Protein AF-A0A0F8ZIV8-F1 (afdb_monomer)

Radius of gyration: 19.95 Å; Cα contacts (8 Å, |Δi|>4): 148; chains: 1; bounding box: 50×39×56 Å

pLDDT: mean 88.28, std 11.2, range [35.16, 98.25]

InterPro domains:
  IPR007710 Nucleoside 2-deoxyribosyltransferase [PF05014] (17-76)

Sequence (157 aa):
LVEDGLGSSEASELLCRAIFALDVYQVLCGCDMVVASLNGRVPDEGTVSEVAMAWARGRPVVGYKSDSRSLLGGEDNPLLTGLFDFHLCGTLEEAVDGACAFREDIEKGKRFSVKREEDLAFSVALGKRIWERLQENEDLREVVKLIANSLAEPLAK

Organism: NCBI:txid412755

Secondary structure (DSSP, 8-state):
-TTTT--HHHHHHHHHHHHHHHHHHIIIII-S-EEEE--SSS--HHHHHHHHHHHHTT--EEEE------TBTTBPPHHHHGGGTT-EESSHHHHHHHHHHHHHHHHTTPPPPS-HHHHHHHHHHHHHHHHHHHHH---HHHHHHHHHHHHSS----

Mean predicted aligned error: 6.28 Å

Nearest PDB structures (foldseek):
  8pqq-assembly1_D  TM=7.690E-01  e=1.359E-04  Chroococcidiopsis thermalis PCC 7203
  8pqt-assembly1_B-2  TM=8.341E-01  e=4.831E-04  Chroococcidiopsis thermalis PCC 7203
  8pqs-assembly1_A  TM=8.338E-01  e=9.389E-04  Chroococcidiopsis thermalis PCC 7203
  8qc0-assembly1_A  TM=7.491E-01  e=5.791E-04  Chroococcidiopsis thermalis PCC 7203
  7o62-assembly1_D  TM=9.387E-01  e=1.261E-02  Desulfotalea psychrophila LSv54

Foldseek 3Di:
DVVVPDDPVRVVVVVVVVVVVVLLCCLQPVDQAEEAECEDQGRDPSSQVSLVSNLLQLGHYAAEYQHQRYDPVSDYDPVSCVSVVVDHHNDPVSSVVVVVVVVVCVVVVNDGDNPVVVVCVLVVVLVVVLVVCVVVDPPCVVSVVSVCVSPVPPPDD

Structure (mmCIF, N/CA/C/O backbone):
data_AF-A0A0F8ZIV8-F1
#
_entry.id   AF-A0A0F8ZIV8-F1
#
loop_
_atom_site.group_PDB
_atom_site.id
_atom_site.type_symbol
_atom_site.label_atom_id
_atom_site.label_alt_id
_atom_site.label_comp_id
_atom_site.label_asym_id
_atom_site.label_entity_id
_atom_site.label_seq_id
_atom_site.pdbx_PDB_ins_code
_atom_site.Cartn_x
_atom_site.Cartn_y
_atom_site.Cartn_z
_atom_site.occupancy
_atom_site.B_iso_or_equiv
_atom_site.auth_seq_id
_atom_site.auth_comp_id
_atom_site.auth_asym_id
_atom_site.auth_atom_id
_atom_site.pdbx_PDB_model_num
ATOM 1 N N . LEU A 1 1 ? 17.286 3.599 -28.995 1.00 82.62 1 LEU A N 1
ATOM 2 C CA . LEU A 1 1 ? 15.933 3.861 -29.550 1.00 82.62 1 LEU A CA 1
ATOM 3 C C . LEU A 1 1 ? 15.949 5.019 -30.544 1.00 82.62 1 LEU A C 1
ATOM 5 O O . LEU A 1 1 ? 15.799 4.771 -31.729 1.00 82.62 1 LEU A O 1
ATOM 9 N N . VAL A 1 2 ? 16.170 6.269 -30.114 1.00 86.38 2 VAL A N 1
ATOM 10 C CA . VAL A 1 2 ? 16.254 7.412 -31.055 1.00 86.38 2 VAL A CA 1
ATOM 11 C C . VAL A 1 2 ? 17.472 7.292 -31.979 1.00 86.38 2 VAL A C 1
ATOM 13 O O . VAL A 1 2 ? 17.350 7.479 -33.185 1.00 86.38 2 VAL A O 1
ATOM 16 N N . GLU A 1 3 ? 18.624 6.887 -31.436 1.00 89.69 3 GLU A N 1
ATOM 17 C CA . GLU A 1 3 ? 19.835 6.578 -32.221 1.00 89.69 3 GLU A CA 1
ATOM 18 C C . GLU A 1 3 ? 19.642 5.392 -33.184 1.00 89.69 3 GLU A C 1
ATOM 20 O O . GLU A 1 3 ? 20.358 5.284 -34.174 1.00 89.69 3 GLU A O 1
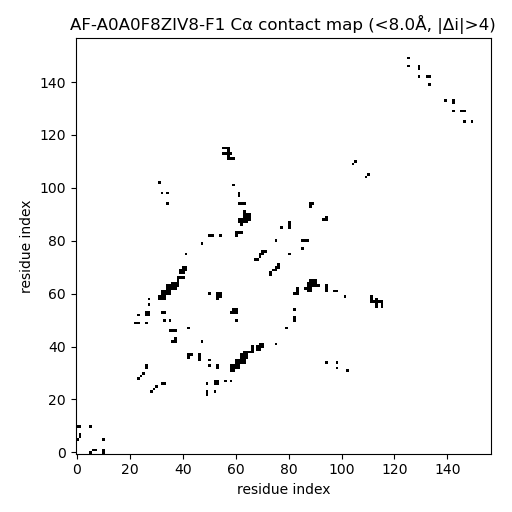ATOM 25 N N . ASP A 1 4 ? 18.620 4.560 -32.947 1.00 88.56 4 ASP A N 1
ATOM 26 C CA . ASP A 1 4 ? 18.254 3.414 -33.790 1.00 88.56 4 ASP A CA 1
ATOM 27 C C . ASP A 1 4 ? 17.166 3.768 -34.825 1.00 88.56 4 ASP A C 1
ATOM 29 O O . ASP A 1 4 ? 16.597 2.884 -35.463 1.00 88.56 4 ASP A O 1
ATOM 33 N N . GLY A 1 5 ? 16.853 5.059 -34.997 1.00 90.62 5 GLY A N 1
ATOM 34 C CA . GLY A 1 5 ? 15.953 5.560 -36.040 1.00 90.62 5 GLY A CA 1
ATOM 35 C C . GLY A 1 5 ? 14.483 5.722 -35.642 1.00 90.62 5 GLY A C 1
ATOM 36 O O . GLY A 1 5 ? 13.678 6.094 -36.495 1.00 90.62 5 GLY A O 1
ATOM 37 N N . LEU A 1 6 ? 14.113 5.490 -34.377 1.00 91.50 6 LEU A N 1
ATOM 38 C CA . LEU A 1 6 ? 12.750 5.753 -33.896 1.00 91.50 6 LEU A CA 1
ATOM 39 C C . LEU A 1 6 ? 12.498 7.252 -33.704 1.00 91.50 6 LEU A C 1
ATOM 41 O O . LEU A 1 6 ? 13.363 7.997 -33.233 1.00 91.50 6 LEU A O 1
ATOM 45 N N . GLY A 1 7 ? 11.269 7.686 -33.990 1.00 95.69 7 GLY A N 1
ATOM 46 C CA . GLY A 1 7 ? 10.832 9.038 -33.654 1.00 95.69 7 GLY A CA 1
ATOM 47 C C . GLY A 1 7 ? 10.866 9.264 -32.140 1.00 95.69 7 GLY A C 1
ATOM 48 O O . GLY A 1 7 ? 10.566 8.362 -31.364 1.00 95.69 7 GLY A O 1
ATOM 49 N N . SER A 1 8 ? 11.197 10.480 -31.692 1.00 93.56 8 SER A N 1
ATOM 50 C CA . SER A 1 8 ? 11.329 10.779 -30.254 1.00 93.56 8 SER A CA 1
ATOM 51 C C . SER A 1 8 ? 10.065 10.447 -29.444 1.00 93.56 8 SER A C 1
ATOM 53 O O . SER A 1 8 ? 10.181 9.906 -28.347 1.00 93.56 8 SER A O 1
ATOM 55 N N . SER A 1 9 ? 8.873 10.702 -29.996 1.00 94.44 9 SER A N 1
ATOM 56 C CA . SER A 1 9 ? 7.600 10.350 -29.346 1.00 94.44 9 SER A CA 1
ATOM 57 C C . SER A 1 9 ? 7.415 8.836 -29.213 1.00 94.44 9 SER A C 1
ATOM 59 O O . SER A 1 9 ? 7.005 8.356 -28.162 1.00 94.44 9 SER A O 1
ATOM 61 N N . GLU A 1 10 ? 7.743 8.085 -30.263 1.00 93.81 10 GLU A N 1
ATOM 62 C CA . GLU A 1 10 ? 7.617 6.625 -30.298 1.00 93.81 10 GLU A CA 1
ATOM 63 C C . GLU A 1 10 ? 8.626 5.962 -29.351 1.00 93.81 10 GLU A C 1
ATOM 65 O O . GLU A 1 10 ? 8.282 5.066 -28.583 1.00 93.81 10 GLU A O 1
ATOM 70 N N . ALA A 1 11 ? 9.862 6.466 -29.325 1.00 95.62 11 ALA A N 1
ATOM 71 C CA . ALA A 1 11 ? 10.882 6.027 -28.382 1.00 95.62 11 ALA A CA 1
ATOM 72 C C . ALA A 1 11 ? 10.463 6.277 -26.923 1.00 95.62 11 ALA A C 1
ATOM 74 O O . ALA A 1 11 ? 10.680 5.413 -26.074 1.00 95.62 11 ALA A O 1
ATOM 75 N N . SER A 1 12 ? 9.844 7.429 -26.636 1.00 95.56 12 SER A N 1
ATOM 76 C CA . SER A 1 12 ? 9.328 7.745 -25.300 1.00 95.56 12 SER A CA 1
ATOM 77 C C . SER A 1 12 ? 8.201 6.800 -24.889 1.00 95.56 12 SER A C 1
ATOM 79 O O . SER A 1 12 ? 8.210 6.300 -23.769 1.00 95.56 12 SER A O 1
ATOM 81 N N . GLU A 1 13 ? 7.248 6.522 -25.783 1.00 96.44 13 GLU A N 1
ATOM 82 C CA . GLU A 1 13 ? 6.142 5.601 -25.500 1.00 96.44 13 GLU A CA 1
ATOM 83 C C . GLU A 1 13 ? 6.653 4.187 -25.191 1.00 96.44 13 GLU A C 1
ATOM 85 O O . GLU A 1 13 ? 6.259 3.579 -24.191 1.00 96.44 13 GLU A O 1
ATOM 90 N N . LEU A 1 14 ? 7.569 3.671 -26.017 1.00 96.88 14 LEU A N 1
ATOM 91 C CA . LEU A 1 14 ? 8.180 2.360 -25.802 1.00 96.88 14 LEU A CA 1
ATOM 92 C C . LEU A 1 14 ? 8.940 2.298 -24.475 1.00 96.88 14 LEU A C 1
ATOM 94 O O . LEU A 1 14 ? 8.816 1.309 -23.751 1.00 96.88 14 LEU A O 1
ATOM 98 N N . LEU A 1 15 ? 9.684 3.354 -24.136 1.00 96.88 15 LEU A N 1
ATOM 99 C CA . LEU A 1 15 ? 10.413 3.430 -22.875 1.00 96.88 15 LEU A CA 1
ATOM 100 C C . LEU A 1 15 ? 9.462 3.410 -21.672 1.00 96.88 15 LEU A C 1
ATOM 102 O O . LEU A 1 15 ? 9.670 2.615 -20.760 1.00 96.88 15 LEU A O 1
ATOM 106 N N . CYS A 1 16 ? 8.388 4.206 -21.686 1.00 96.94 16 CYS A N 1
ATOM 107 C CA . CYS A 1 16 ? 7.391 4.206 -20.612 1.00 96.94 16 CYS A CA 1
ATOM 108 C C . CYS A 1 16 ? 6.757 2.821 -20.414 1.00 96.94 16 CYS A C 1
ATOM 110 O O . CYS A 1 16 ? 6.606 2.363 -19.284 1.00 96.94 16 CYS A O 1
ATOM 112 N N . ARG A 1 17 ? 6.425 2.120 -21.506 1.00 98.06 17 ARG A N 1
ATOM 113 C CA . ARG A 1 17 ? 5.864 0.760 -21.441 1.00 98.06 17 ARG A CA 1
ATOM 114 C C . ARG A 1 17 ? 6.867 -0.257 -20.899 1.00 98.06 17 ARG A C 1
ATOM 116 O O . ARG A 1 17 ? 6.467 -1.162 -20.170 1.00 98.06 17 ARG A O 1
ATOM 123 N N . ALA A 1 18 ? 8.143 -0.116 -21.252 1.00 98.12 18 ALA A N 1
ATOM 124 C CA . ALA A 1 18 ? 9.206 -0.979 -20.752 1.00 98.12 18 ALA A CA 1
ATOM 125 C 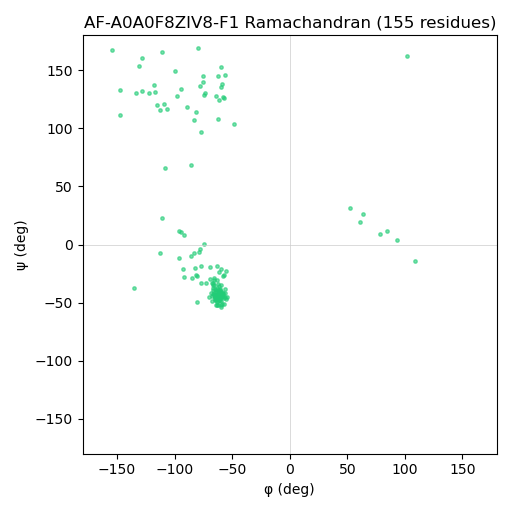C . ALA A 1 18 ? 9.447 -0.773 -19.249 1.00 98.12 18 ALA A C 1
ATOM 127 O O . ALA A 1 18 ? 9.541 -1.761 -18.525 1.00 98.12 18 ALA A O 1
ATOM 128 N N . ILE A 1 19 ? 9.482 0.484 -18.787 1.00 97.81 19 ILE A N 1
ATOM 129 C CA . ILE A 1 19 ? 9.609 0.834 -17.363 1.00 97.81 19 ILE A CA 1
ATOM 130 C C . ILE A 1 19 ? 8.435 0.245 -16.581 1.00 97.81 19 ILE A C 1
ATOM 132 O O . ILE A 1 19 ? 8.648 -0.567 -15.691 1.00 97.81 19 ILE A O 1
ATOM 136 N N . PHE A 1 20 ? 7.199 0.525 -17.004 1.00 97.88 20 PHE A N 1
ATOM 137 C CA . PHE A 1 20 ? 6.010 -0.027 -16.354 1.00 97.88 20 PHE A CA 1
ATOM 138 C C . PHE A 1 20 ? 6.044 -1.561 -16.269 1.00 97.88 20 PHE A C 1
ATOM 140 O O . PHE A 1 20 ? 5.748 -2.135 -15.225 1.00 97.88 20 PHE A O 1
ATOM 147 N N . ALA A 1 21 ? 6.419 -2.246 -17.355 1.00 98.25 21 ALA A N 1
ATOM 148 C CA . ALA A 1 21 ? 6.499 -3.704 -17.361 1.00 98.25 21 ALA A CA 1
ATOM 149 C C . ALA A 1 21 ? 7.568 -4.241 -16.394 1.00 98.25 21 ALA A C 1
ATOM 151 O O . ALA A 1 21 ? 7.337 -5.259 -15.735 1.00 98.25 21 ALA A O 1
ATOM 152 N N . LEU A 1 22 ? 8.722 -3.573 -16.311 1.00 98.00 22 LEU A N 1
ATOM 153 C CA . LEU A 1 22 ? 9.798 -3.943 -15.398 1.00 98.00 22 LEU A CA 1
ATOM 154 C C . LEU A 1 22 ? 9.387 -3.729 -13.939 1.00 98.00 22 LEU A C 1
ATOM 156 O O . LEU A 1 22 ? 9.530 -4.657 -13.146 1.00 98.00 22 LEU A O 1
ATOM 160 N N . ASP A 1 23 ? 8.831 -2.566 -13.609 1.00 97.25 23 ASP A N 1
ATOM 161 C CA . ASP A 1 23 ? 8.437 -2.214 -12.242 1.00 97.25 23 ASP A CA 1
ATOM 162 C C . ASP A 1 23 ? 7.327 -3.151 -11.747 1.00 97.25 23 ASP A C 1
ATOM 164 O O . ASP A 1 23 ? 7.426 -3.737 -10.669 1.00 97.25 23 ASP A O 1
ATOM 168 N N . VAL A 1 24 ? 6.321 -3.431 -12.590 1.00 96.81 24 VAL A N 1
ATOM 169 C CA . VAL A 1 24 ? 5.274 -4.422 -12.289 1.00 96.81 24 VAL A CA 1
ATOM 170 C C . VAL A 1 24 ? 5.878 -5.800 -12.025 1.00 96.81 24 VAL A C 1
ATOM 172 O O . VAL A 1 24 ? 5.479 -6.472 -11.073 1.00 96.81 24 VAL A O 1
ATOM 175 N N . TYR A 1 25 ? 6.839 -6.246 -12.840 1.00 97.19 25 TYR A N 1
ATOM 176 C CA . TYR A 1 25 ? 7.505 -7.526 -12.609 1.00 97.19 25 TYR A CA 1
ATOM 177 C C . TYR A 1 25 ? 8.295 -7.521 -11.296 1.00 97.19 25 TYR A C 1
ATOM 179 O O . TYR A 1 25 ? 8.203 -8.481 -10.533 1.00 97.19 25 TYR A O 1
ATOM 187 N N . GLN A 1 26 ? 9.052 -6.466 -11.003 1.00 96.25 26 GLN A N 1
ATOM 188 C CA . GLN A 1 26 ? 9.845 -6.378 -9.778 1.00 96.25 26 GLN A CA 1
ATOM 189 C C . GLN A 1 26 ? 8.953 -6.413 -8.538 1.00 96.25 26 GLN A C 1
ATOM 191 O O . GLN A 1 26 ? 9.170 -7.252 -7.667 1.00 96.25 26 GLN A O 1
ATOM 196 N N . VAL A 1 27 ? 7.901 -5.596 -8.515 1.00 95.25 27 VAL A N 1
ATOM 197 C CA . VAL A 1 27 ? 6.952 -5.498 -7.401 1.00 95.25 27 VAL A CA 1
ATOM 198 C C . VAL A 1 27 ? 6.138 -6.781 -7.224 1.00 95.25 27 VAL A C 1
ATOM 200 O O . VAL A 1 27 ? 5.911 -7.229 -6.100 1.00 95.25 27 VAL A O 1
ATOM 203 N N . LEU A 1 28 ? 5.669 -7.395 -8.317 1.00 92.00 28 LEU A N 1
ATOM 204 C CA . LEU A 1 28 ? 4.756 -8.538 -8.230 1.00 92.00 28 LEU A CA 1
ATOM 205 C C . LEU A 1 28 ? 5.444 -9.898 -8.243 1.00 92.00 28 LEU A C 1
ATOM 207 O O . LEU A 1 28 ? 4.829 -10.862 -7.785 1.00 92.00 28 LEU A O 1
ATOM 211 N N . CYS A 1 29 ? 6.675 -10.000 -8.735 1.00 91.94 29 CYS A N 1
ATOM 212 C CA . CYS A 1 29 ? 7.369 -11.273 -8.950 1.00 91.94 29 CYS A CA 1
ATOM 213 C C . CYS A 1 29 ? 8.822 -11.263 -8.461 1.00 91.94 29 CYS A C 1
ATOM 215 O O . CYS A 1 29 ? 9.290 -12.291 -7.982 1.00 91.94 29 CYS A O 1
ATOM 217 N N . GLY A 1 30 ? 9.535 -10.147 -8.620 1.00 93.06 30 GLY A N 1
ATOM 218 C CA . GLY A 1 30 ? 10.978 -10.061 -8.389 1.00 93.06 30 GLY A CA 1
ATOM 219 C C . GLY A 1 30 ? 11.392 -9.887 -6.929 1.00 93.06 30 GLY A C 1
ATOM 220 O O . GLY A 1 30 ? 12.500 -10.284 -6.579 1.00 93.06 30 GLY A O 1
ATOM 221 N N . CYS A 1 31 ? 10.532 -9.315 -6.086 1.00 91.12 31 CYS A N 1
ATOM 222 C CA . CYS A 1 31 ? 10.775 -9.152 -4.654 1.00 91.12 31 CYS A CA 1
ATOM 223 C C . CYS A 1 31 ? 9.863 -10.048 -3.808 1.00 91.12 31 CYS A C 1
ATOM 225 O O . CYS A 1 31 ? 8.854 -10.570 -4.284 1.00 91.12 31 CYS A O 1
ATOM 227 N N . ASP A 1 32 ? 10.200 -10.204 -2.528 1.00 89.31 32 ASP A N 1
ATOM 228 C CA . ASP A 1 32 ? 9.353 -10.874 -1.534 1.00 89.31 32 ASP A CA 1
ATOM 229 C C . ASP A 1 32 ? 8.433 -9.888 -0.793 1.00 89.31 32 ASP A C 1
ATOM 231 O O . ASP A 1 32 ? 7.327 -10.245 -0.391 1.00 89.31 32 ASP A O 1
ATOM 235 N N . MET A 1 33 ? 8.861 -8.629 -0.672 1.00 91.94 33 MET A N 1
ATOM 236 C CA . MET A 1 33 ? 8.165 -7.542 0.020 1.00 91.94 33 MET A CA 1
ATOM 237 C C . MET A 1 33 ? 8.577 -6.176 -0.539 1.00 91.94 33 MET A C 1
ATOM 239 O O . MET A 1 33 ? 9.581 -6.072 -1.247 1.00 91.94 33 MET A O 1
ATOM 243 N N . VAL A 1 34 ? 7.835 -5.129 -0.174 1.00 95.12 34 VAL A N 1
ATOM 244 C CA . VAL A 1 34 ? 8.146 -3.734 -0.523 1.00 95.12 34 VAL A CA 1
ATOM 245 C C . VAL A 1 34 ? 8.411 -2.926 0.744 1.00 95.12 34 VAL A C 1
ATOM 247 O O . VAL A 1 34 ? 7.609 -2.947 1.673 1.00 95.12 34 VAL A O 1
ATOM 250 N N . VAL A 1 35 ? 9.514 -2.176 0.765 1.00 95.81 35 VAL A N 1
ATOM 251 C CA . VAL A 1 35 ? 9.764 -1.128 1.765 1.00 95.81 35 VAL A CA 1
ATOM 252 C C . VAL A 1 35 ? 9.588 0.216 1.068 1.00 95.81 35 VAL A C 1
ATOM 254 O O . VAL A 1 35 ? 10.316 0.525 0.128 1.00 95.81 35 VAL A O 1
ATOM 257 N N . ALA A 1 36 ? 8.603 0.996 1.499 1.00 96.06 36 ALA A N 1
ATOM 258 C CA . ALA A 1 36 ? 8.163 2.208 0.826 1.00 96.06 36 ALA A CA 1
ATOM 259 C C . ALA A 1 36 ? 8.559 3.460 1.610 1.00 96.06 36 ALA A C 1
ATOM 261 O O . ALA A 1 36 ? 8.140 3.654 2.750 1.00 96.06 36 ALA A O 1
ATOM 262 N N . SER A 1 37 ? 9.331 4.343 0.975 1.00 94.38 37 SER A N 1
ATOM 263 C CA . SER A 1 37 ? 9.628 5.671 1.514 1.00 94.38 37 SER A CA 1
ATOM 264 C C . SER A 1 37 ? 8.476 6.624 1.210 1.00 94.38 37 SER A C 1
ATOM 266 O O . SER A 1 37 ? 8.256 6.993 0.062 1.00 94.38 37 SER A O 1
ATOM 268 N N . LEU A 1 38 ? 7.784 7.085 2.248 1.00 93.69 38 LEU A N 1
ATOM 269 C CA . LEU A 1 38 ? 6.670 8.034 2.157 1.00 93.69 38 LEU A CA 1
ATOM 270 C C . LEU A 1 38 ? 7.115 9.487 2.400 1.00 93.69 38 LEU A C 1
ATOM 272 O O . LEU A 1 38 ? 6.297 10.381 2.614 1.00 93.69 38 LEU A O 1
ATOM 276 N N . ASN A 1 39 ? 8.424 9.745 2.421 1.00 90.81 39 ASN A N 1
ATOM 277 C CA . ASN A 1 39 ? 8.978 11.078 2.650 1.00 90.81 39 ASN A CA 1
ATOM 278 C C . ASN A 1 39 ? 8.522 12.104 1.598 1.00 90.81 39 ASN A C 1
ATOM 280 O O . ASN A 1 39 ? 8.231 11.767 0.455 1.00 90.81 39 ASN A O 1
ATOM 284 N N . GLY A 1 40 ? 8.488 13.380 1.996 1.00 87.19 40 GLY A N 1
ATOM 285 C CA . GLY A 1 40 ? 7.892 14.467 1.217 1.00 87.19 40 GLY A CA 1
ATOM 286 C C . GLY A 1 40 ? 6.502 14.869 1.714 1.00 87.19 40 GLY A C 1
ATOM 287 O O . GLY A 1 40 ? 5.845 14.135 2.439 1.00 87.19 40 GLY A O 1
ATOM 288 N N . ARG A 1 41 ? 6.035 16.063 1.324 1.00 85.06 41 ARG A N 1
ATOM 289 C CA . ARG A 1 41 ? 4.723 16.599 1.752 1.00 85.06 41 ARG A CA 1
ATOM 290 C C . ARG A 1 41 ? 3.548 15.703 1.345 1.00 85.06 41 ARG A C 1
ATOM 292 O O . ARG A 1 41 ? 2.529 15.666 2.028 1.00 85.06 41 ARG A O 1
ATOM 299 N N . VAL A 1 42 ? 3.678 15.081 0.180 1.00 87.00 42 VAL A N 1
ATOM 300 C CA . VAL A 1 42 ? 2.771 14.074 -0.364 1.00 87.00 42 VAL A CA 1
ATOM 301 C C . VAL A 1 42 ? 3.679 12.953 -0.861 1.00 87.00 42 VAL A C 1
ATOM 303 O O . VAL A 1 42 ? 4.649 13.276 -1.555 1.00 87.00 42 VAL A O 1
ATOM 306 N N . PRO A 1 43 ? 3.412 11.691 -0.499 1.00 90.06 43 PRO A N 1
ATOM 307 C CA . PRO A 1 43 ? 4.168 10.556 -1.011 1.00 90.06 43 PRO A CA 1
ATOM 308 C C . PRO A 1 43 ? 4.152 10.512 -2.539 1.00 90.06 43 PRO A C 1
ATOM 310 O O . PRO A 1 43 ? 3.172 10.913 -3.169 1.00 90.06 43 PRO A O 1
ATOM 313 N N . ASP A 1 44 ? 5.256 10.047 -3.117 1.00 93.38 44 ASP A N 1
ATOM 314 C CA . ASP A 1 44 ? 5.425 9.945 -4.564 1.00 93.38 44 ASP A CA 1
ATOM 315 C C . ASP A 1 44 ? 4.365 9.022 -5.191 1.00 93.38 44 ASP A C 1
ATOM 317 O O . ASP A 1 44 ? 4.071 7.942 -4.676 1.00 93.38 44 ASP A O 1
ATOM 321 N N . GLU A 1 45 ? 3.779 9.449 -6.310 1.00 94.25 45 GLU A N 1
ATOM 322 C CA . GLU A 1 45 ? 2.690 8.722 -6.973 1.00 94.25 45 GLU A CA 1
ATOM 323 C C . GLU A 1 45 ? 3.131 7.361 -7.530 1.00 94.25 45 GLU A C 1
ATOM 325 O O . GLU A 1 45 ? 2.335 6.416 -7.533 1.00 94.25 45 GLU A O 1
ATOM 330 N N . GLY A 1 46 ? 4.401 7.237 -7.931 1.00 95.38 46 GLY A N 1
ATOM 331 C CA . GLY A 1 46 ? 5.014 5.968 -8.311 1.00 95.38 46 GLY A CA 1
ATOM 332 C C . GLY A 1 46 ? 5.065 5.023 -7.117 1.00 95.38 46 GLY A C 1
ATOM 333 O O . GLY A 1 46 ? 4.485 3.940 -7.171 1.00 95.38 46 GLY A O 1
ATOM 334 N N . THR A 1 47 ? 5.617 5.492 -5.994 1.00 95.75 47 THR A N 1
ATOM 335 C CA . THR A 1 47 ? 5.667 4.718 -4.737 1.00 95.75 47 THR A CA 1
ATOM 336 C C . THR A 1 47 ? 4.277 4.250 -4.298 1.00 95.75 47 THR A C 1
ATOM 338 O O . THR A 1 47 ? 4.082 3.083 -3.960 1.00 95.75 47 THR A O 1
ATOM 341 N N . VAL A 1 48 ? 3.278 5.140 -4.317 1.00 96.19 48 VAL A N 1
ATOM 342 C CA . VAL A 1 48 ? 1.896 4.792 -3.941 1.00 96.19 48 VAL A CA 1
ATOM 343 C C . VAL A 1 48 ? 1.322 3.721 -4.873 1.00 96.19 48 VAL A C 1
ATOM 345 O O . VAL A 1 48 ? 0.664 2.789 -4.405 1.00 96.19 48 VAL A O 1
ATOM 348 N N . SER A 1 49 ? 1.587 3.824 -6.177 1.00 96.75 49 SER A N 1
ATOM 349 C CA . SER A 1 49 ? 1.118 2.856 -7.174 1.00 96.75 49 SER A CA 1
ATOM 350 C C . SER A 1 49 ? 1.740 1.473 -6.959 1.00 96.75 49 SER A C 1
ATOM 352 O O . SER A 1 49 ? 1.025 0.470 -6.960 1.00 96.75 49 SER A O 1
ATOM 354 N N . GLU A 1 50 ? 3.047 1.408 -6.711 1.00 97.50 50 GLU A N 1
ATOM 355 C CA . GLU A 1 50 ? 3.772 0.162 -6.438 1.00 97.50 50 GLU A CA 1
ATOM 356 C C . GLU A 1 50 ? 3.291 -0.511 -5.147 1.00 97.50 50 GLU A C 1
ATOM 358 O O . GLU A 1 50 ? 2.989 -1.707 -5.140 1.00 97.50 50 GLU A O 1
ATOM 363 N N . VAL A 1 51 ? 3.145 0.261 -4.063 1.00 96.75 51 VAL A N 1
ATOM 364 C CA . VAL A 1 51 ? 2.627 -0.236 -2.780 1.00 96.75 51 VAL A CA 1
ATOM 365 C C . VAL A 1 51 ? 1.218 -0.784 -2.946 1.00 96.75 51 VAL A C 1
ATOM 367 O O . VAL A 1 51 ? 0.935 -1.874 -2.454 1.00 96.75 51 VAL A O 1
ATOM 370 N N . ALA A 1 52 ? 0.339 -0.079 -3.660 1.00 95.31 52 ALA A N 1
ATOM 371 C CA . ALA A 1 52 ? -1.021 -0.546 -3.897 1.00 95.31 52 ALA A CA 1
ATOM 372 C C . ALA A 1 52 ? -1.043 -1.868 -4.682 1.00 95.31 52 ALA A C 1
ATOM 374 O O . ALA A 1 52 ? -1.806 -2.769 -4.332 1.00 95.31 52 ALA A O 1
ATOM 375 N N . MET A 1 53 ? -0.188 -2.027 -5.700 1.00 95.38 53 MET A N 1
ATOM 376 C CA . MET A 1 53 ? -0.064 -3.281 -6.455 1.00 95.38 53 MET A CA 1
ATOM 377 C C . MET A 1 53 ? 0.456 -4.432 -5.585 1.00 95.38 53 MET A C 1
ATOM 379 O O . MET A 1 53 ? -0.127 -5.520 -5.595 1.00 95.38 53 MET A O 1
ATOM 383 N N . ALA A 1 54 ? 1.521 -4.196 -4.811 1.00 94.00 54 ALA A N 1
ATOM 384 C CA . ALA A 1 54 ? 2.079 -5.174 -3.878 1.00 94.00 54 ALA A CA 1
ATOM 385 C C . ALA A 1 54 ? 1.038 -5.595 -2.838 1.00 94.00 54 ALA A C 1
ATOM 387 O O . ALA A 1 54 ? 0.740 -6.786 -2.684 1.00 94.00 54 ALA A O 1
ATOM 388 N N . TRP A 1 55 ? 0.431 -4.603 -2.183 1.00 93.44 55 TRP A N 1
ATOM 389 C CA . TRP A 1 55 ? -0.599 -4.798 -1.182 1.00 93.44 55 TRP A CA 1
ATOM 390 C C . TRP A 1 55 ? -1.760 -5.588 -1.775 1.00 93.44 55 TRP A C 1
ATOM 392 O O . TRP A 1 55 ? -2.080 -6.645 -1.246 1.00 93.44 55 TRP A O 1
ATOM 402 N N . ALA A 1 56 ? -2.312 -5.198 -2.927 1.00 91.50 56 ALA A N 1
ATOM 403 C CA . ALA A 1 56 ? -3.420 -5.908 -3.572 1.00 91.50 56 ALA A CA 1
ATOM 404 C C . ALA A 1 56 ? -3.106 -7.384 -3.871 1.00 91.50 56 ALA A C 1
ATOM 406 O O . ALA A 1 56 ? -4.012 -8.217 -3.916 1.00 91.50 56 ALA A O 1
ATOM 407 N N . ARG A 1 57 ? -1.825 -7.736 -4.036 1.00 88.31 57 ARG A N 1
ATOM 408 C CA . ARG A 1 57 ? -1.376 -9.113 -4.270 1.00 88.31 57 ARG A CA 1
ATOM 409 C C . ARG A 1 57 ? -1.021 -9.903 -3.018 1.00 88.31 57 ARG A C 1
ATOM 411 O O . ARG A 1 57 ? -0.528 -11.022 -3.140 1.00 88.31 57 ARG A O 1
ATOM 418 N N . GLY A 1 58 ? -1.303 -9.354 -1.842 1.00 88.00 58 GLY A N 1
ATOM 419 C CA . GLY A 1 58 ? -0.990 -9.989 -0.567 1.00 88.00 58 GLY A CA 1
ATOM 420 C C . GLY A 1 58 ? 0.477 -9.861 -0.173 1.00 88.00 58 GLY A C 1
ATOM 421 O O . GLY A 1 58 ? 0.901 -10.521 0.767 1.00 88.00 58 GLY A O 1
ATOM 422 N N . ARG A 1 59 ? 1.281 -9.061 -0.883 1.00 89.38 59 ARG A N 1
ATOM 423 C CA . ARG A 1 59 ? 2.697 -8.908 -0.540 1.00 89.38 59 ARG A CA 1
ATOM 424 C C . ARG A 1 59 ? 2.839 -8.029 0.704 1.00 89.38 59 ARG A C 1
ATOM 426 O O . ARG A 1 59 ? 2.113 -7.036 0.810 1.00 89.38 59 ARG A O 1
ATOM 433 N N . PRO A 1 60 ? 3.752 -8.369 1.631 1.00 91.25 60 PRO A N 1
ATOM 434 C CA . PRO A 1 60 ? 4.074 -7.499 2.750 1.00 91.25 60 PRO A CA 1
ATOM 435 C C . PRO A 1 60 ? 4.577 -6.142 2.266 1.00 91.25 60 PRO A C 1
ATOM 437 O O . PRO A 1 60 ? 5.379 -6.062 1.329 1.00 91.25 60 PRO A O 1
ATOM 440 N N . VAL A 1 61 ? 4.114 -5.090 2.933 1.00 94.50 61 VAL A N 1
ATOM 441 C CA . VAL A 1 61 ? 4.537 -3.713 2.693 1.00 94.50 61 VAL A CA 1
ATOM 442 C C . VAL A 1 61 ? 4.960 -3.088 4.021 1.00 94.50 61 VAL A C 1
ATOM 444 O O . VAL A 1 61 ? 4.258 -3.213 5.022 1.00 94.50 61 VAL A O 1
ATOM 447 N N . VAL A 1 62 ? 6.121 -2.439 4.039 1.00 96.19 62 VAL A N 1
ATOM 448 C CA . VAL A 1 62 ? 6.655 -1.707 5.196 1.00 96.19 62 VAL A CA 1
ATOM 449 C C . VAL A 1 62 ? 6.721 -0.237 4.819 1.00 96.19 62 VAL A C 1
ATOM 451 O O . VAL A 1 62 ? 7.382 0.118 3.846 1.00 96.19 62 VAL A O 1
ATOM 454 N N . GLY A 1 63 ? 6.024 0.619 5.558 1.00 96.00 63 GLY A N 1
ATOM 455 C CA . GLY A 1 63 ? 6.019 2.057 5.311 1.00 96.00 63 GLY A CA 1
ATOM 456 C C . GLY A 1 63 ? 7.064 2.760 6.168 1.00 96.00 63 GLY A C 1
ATOM 457 O O . GLY A 1 63 ? 7.145 2.507 7.365 1.00 96.00 63 GLY A O 1
ATOM 458 N N . TYR A 1 64 ? 7.843 3.657 5.569 1.00 95.12 64 TYR A N 1
ATOM 459 C CA . TYR A 1 64 ? 8.842 4.482 6.246 1.00 95.12 64 TYR A CA 1
ATOM 460 C C . TYR A 1 64 ? 8.559 5.968 6.026 1.00 95.12 64 TYR A C 1
ATOM 462 O O . TYR A 1 64 ? 8.394 6.416 4.889 1.00 95.12 64 TYR A O 1
ATOM 470 N N . LYS A 1 65 ? 8.547 6.745 7.110 1.00 92.19 65 LYS A N 1
ATOM 471 C CA . LYS A 1 65 ? 8.299 8.185 7.098 1.00 92.19 65 LYS A CA 1
ATOM 472 C C . LYS A 1 65 ? 9.087 8.876 8.209 1.00 92.19 65 LYS A C 1
ATOM 474 O O . LYS A 1 65 ? 8.761 8.753 9.381 1.00 92.19 65 LYS A O 1
ATOM 479 N N . SER A 1 66 ? 10.081 9.672 7.827 1.00 88.56 66 SER A N 1
ATOM 480 C CA . SER A 1 66 ? 10.874 10.505 8.745 1.00 88.56 66 SER A CA 1
ATOM 481 C C . SER A 1 66 ? 10.639 12.008 8.547 1.00 88.56 66 SER A C 1
ATOM 483 O O . SER A 1 66 ? 11.182 12.835 9.277 1.00 88.56 66 SER A O 1
ATOM 485 N N . ASP A 1 67 ? 9.887 12.385 7.512 1.00 80.12 67 ASP A N 1
ATOM 486 C CA . ASP A 1 67 ? 9.527 13.768 7.200 1.00 80.12 67 ASP A CA 1
ATOM 487 C C . ASP A 1 67 ? 8.225 14.153 7.912 1.00 80.12 67 ASP A C 1
ATOM 489 O O . ASP A 1 67 ? 7.177 13.581 7.629 1.00 80.12 67 ASP A O 1
ATOM 493 N N . SER A 1 68 ? 8.280 15.147 8.799 1.00 70.44 68 SER A N 1
ATOM 494 C CA . SER A 1 68 ? 7.121 15.635 9.563 1.00 70.44 68 SER A CA 1
ATOM 495 C C . SER A 1 68 ? 6.177 16.538 8.763 1.00 70.44 68 SER A C 1
ATOM 497 O O . SER A 1 68 ? 5.148 16.984 9.275 1.00 70.44 68 SER A O 1
ATOM 499 N N . ARG A 1 69 ? 6.521 16.862 7.512 1.00 70.38 69 ARG A N 1
ATOM 500 C CA . ARG A 1 69 ? 5.661 17.645 6.625 1.00 70.38 69 ARG A CA 1
ATOM 501 C C . ARG A 1 69 ? 4.654 16.702 5.976 1.00 70.38 69 ARG A C 1
ATOM 503 O O . ARG A 1 69 ? 5.006 15.986 5.043 1.00 70.38 69 ARG A O 1
ATOM 510 N N . SER A 1 70 ? 3.401 16.783 6.408 1.00 67.88 70 SER A N 1
ATOM 511 C CA . SER A 1 70 ? 2.293 16.021 5.818 1.00 67.88 70 SER A CA 1
ATOM 512 C C . SER A 1 70 ? 1.109 16.935 5.511 1.00 67.88 70 SER A C 1
ATOM 514 O O . SER A 1 70 ? 0.936 17.992 6.125 1.00 67.88 70 SER A O 1
ATOM 516 N N . LEU A 1 71 ? 0.298 16.549 4.525 1.00 61.66 71 LEU A N 1
ATOM 517 C CA . LEU A 1 71 ? -0.788 17.377 3.993 1.00 61.66 71 LEU A CA 1
ATOM 518 C C . LEU A 1 71 ? -1.934 17.608 5.001 1.00 61.66 71 LEU A C 1
ATOM 520 O O . LEU A 1 71 ? -2.554 18.670 4.971 1.00 61.66 71 LEU A O 1
ATOM 524 N N . LEU A 1 72 ? -2.226 16.639 5.877 1.00 64.12 72 LEU A N 1
ATOM 525 C CA . LEU A 1 72 ? -3.408 16.640 6.749 1.00 64.12 72 LEU A CA 1
ATOM 526 C C . LEU A 1 72 ? -3.034 16.903 8.211 1.00 64.12 72 LEU A C 1
ATOM 528 O O . LEU A 1 72 ? -3.163 16.037 9.068 1.00 64.12 72 LEU A O 1
ATOM 532 N N . GLY A 1 73 ? -2.543 18.107 8.510 1.00 61.84 73 GLY A N 1
ATOM 533 C CA . GLY A 1 73 ? -2.240 18.492 9.896 1.00 61.84 73 GLY A CA 1
ATOM 534 C C . GLY A 1 73 ? -1.131 17.663 10.558 1.00 61.84 73 GLY A C 1
ATOM 535 O O . GLY A 1 73 ? -1.118 17.552 11.778 1.00 61.84 73 GLY A O 1
ATOM 536 N N . GLY A 1 74 ? -0.217 17.097 9.763 1.00 70.69 74 GLY A N 1
ATOM 537 C CA . GLY A 1 74 ? 0.839 16.188 10.229 1.00 70.69 74 GLY A CA 1
ATOM 538 C C . GLY A 1 74 ? 0.632 14.731 9.810 1.00 70.69 74 GLY A C 1
ATOM 539 O O . GLY A 1 74 ? 1.602 13.982 9.771 1.00 70.69 74 GLY A O 1
ATOM 540 N N . GLU A 1 75 ? -0.570 14.373 9.351 1.00 78.81 75 GLU A N 1
ATOM 541 C CA . GLU A 1 75 ? -0.896 13.015 8.905 1.00 78.81 75 GLU A CA 1
ATOM 542 C C . GLU A 1 75 ? -0.864 12.857 7.376 1.00 78.81 75 GLU A C 1
ATOM 544 O O . GLU A 1 75 ? -1.154 13.792 6.612 1.00 78.81 75 GLU A O 1
ATOM 549 N N . ASP A 1 76 ? -0.520 11.649 6.931 1.00 86.12 76 ASP A N 1
ATOM 550 C CA . ASP A 1 76 ? -0.661 11.211 5.543 1.00 86.12 76 ASP A CA 1
ATOM 551 C C . ASP A 1 76 ? -2.111 10.794 5.235 1.00 86.12 76 ASP A C 1
ATOM 553 O O . ASP A 1 76 ? -2.964 10.670 6.115 1.00 86.12 76 ASP A O 1
ATOM 557 N N . ASN A 1 77 ? -2.421 10.593 3.952 1.00 89.38 77 ASN A N 1
ATOM 558 C CA . ASN A 1 77 ? -3.754 10.169 3.521 1.00 89.38 77 ASN A CA 1
ATOM 559 C C . ASN A 1 77 ? -4.158 8.834 4.201 1.00 89.38 77 ASN A C 1
ATOM 561 O O . ASN A 1 77 ? -3.435 7.851 4.031 1.00 89.38 77 ASN A O 1
ATOM 565 N N . PRO A 1 78 ? -5.320 8.742 4.885 1.00 90.88 78 PRO A N 1
ATOM 566 C CA . PRO A 1 78 ? -5.769 7.513 5.550 1.00 90.88 78 PRO A CA 1
ATOM 567 C C . PRO A 1 78 ? -5.915 6.287 4.641 1.00 90.88 78 PRO A C 1
ATOM 569 O O . PRO A 1 78 ? -5.781 5.159 5.105 1.00 90.88 78 PRO A O 1
ATOM 572 N N . LEU A 1 79 ? -6.170 6.484 3.341 1.00 92.00 79 LEU A N 1
ATOM 573 C CA . LEU A 1 79 ? -6.183 5.379 2.376 1.00 92.00 79 LEU A CA 1
ATOM 574 C C . LEU A 1 79 ? -4.788 4.806 2.133 1.00 92.00 79 LEU A C 1
ATOM 576 O O . LEU A 1 79 ? -4.670 3.625 1.833 1.00 92.00 79 LEU A O 1
ATOM 580 N N . LEU A 1 80 ? -3.749 5.632 2.259 1.00 92.75 80 LEU A N 1
ATOM 581 C CA . LEU A 1 80 ? -2.364 5.198 2.143 1.00 92.75 80 LEU A CA 1
ATOM 582 C C . LEU A 1 80 ? -1.885 4.560 3.446 1.00 92.75 80 LEU A C 1
ATOM 584 O O . LEU A 1 80 ? -1.344 3.461 3.410 1.00 92.75 80 LEU A O 1
ATOM 588 N N . THR A 1 81 ? -2.103 5.208 4.594 1.00 91.50 81 THR A N 1
ATOM 589 C CA . THR A 1 81 ? -1.681 4.651 5.891 1.00 91.50 81 THR A CA 1
ATOM 590 C C . THR A 1 81 ? -2.409 3.347 6.213 1.00 91.50 81 THR A C 1
ATOM 592 O O . THR A 1 81 ? -1.803 2.444 6.786 1.00 91.50 81 THR A O 1
ATOM 595 N N . GLY A 1 82 ? -3.651 3.184 5.748 1.00 92.38 82 GLY A N 1
ATOM 596 C CA . GLY A 1 82 ? -4.385 1.921 5.818 1.00 92.38 82 GLY A CA 1
ATOM 597 C C . GLY A 1 82 ? -3.730 0.755 5.062 1.00 92.38 82 GLY A C 1
ATOM 598 O O . GLY A 1 82 ? -3.941 -0.388 5.449 1.00 92.38 82 GLY A O 1
ATOM 599 N N . LEU A 1 83 ? -2.889 1.003 4.044 1.00 93.50 83 LEU A N 1
ATOM 600 C CA . LEU A 1 83 ? -2.122 -0.065 3.373 1.00 93.50 83 LEU A CA 1
ATOM 601 C C . LEU A 1 83 ? -1.029 -0.657 4.276 1.00 93.50 83 LEU A C 1
ATOM 603 O O . LEU A 1 83 ? -0.562 -1.763 4.022 1.00 93.50 83 LEU A O 1
ATOM 607 N N . PHE A 1 84 ? -0.640 0.068 5.326 1.00 93.06 84 PHE A N 1
ATOM 608 C CA . PHE A 1 84 ? 0.371 -0.322 6.310 1.00 93.06 84 PHE A CA 1
ATOM 609 C C . PHE A 1 84 ? -0.250 -0.603 7.686 1.00 93.06 84 PHE A C 1
ATOM 611 O O . PHE A 1 84 ? 0.413 -0.457 8.710 1.00 93.06 84 PHE A O 1
ATOM 618 N N . ASP A 1 85 ? -1.548 -0.921 7.733 1.00 90.12 85 ASP A N 1
ATOM 619 C CA . ASP A 1 85 ? -2.310 -1.115 8.972 1.00 90.12 85 ASP A CA 1
ATOM 620 C C . ASP A 1 85 ? -2.183 0.065 9.952 1.00 90.12 85 ASP A C 1
ATOM 622 O O . ASP A 1 85 ? -2.209 -0.120 11.167 1.00 90.12 85 ASP A O 1
ATOM 626 N N . PHE A 1 86 ? -2.021 1.286 9.431 1.00 90.69 86 PHE A N 1
ATOM 627 C CA . PHE A 1 86 ? -1.775 2.517 10.192 1.00 90.69 86 PHE A CA 1
ATOM 628 C C . PHE A 1 86 ? -0.475 2.519 11.023 1.00 90.69 86 PHE A C 1
ATOM 630 O O . PHE A 1 86 ? -0.326 3.344 11.923 1.00 90.69 86 PHE A O 1
ATOM 637 N N . HIS A 1 87 ? 0.489 1.648 10.702 1.00 91.00 87 HIS A N 1
ATOM 638 C CA . HIS A 1 87 ? 1.811 1.602 11.327 1.00 91.00 87 HIS A CA 1
ATOM 639 C C . HIS A 1 87 ? 2.896 2.004 10.318 1.00 91.00 87 HIS A C 1
ATOM 641 O O . HIS A 1 87 ? 3.140 1.309 9.334 1.00 91.00 87 HIS A O 1
ATOM 647 N N . LEU A 1 88 ? 3.572 3.124 10.580 1.00 93.25 88 LEU A N 1
ATOM 648 C CA . LEU A 1 88 ? 4.708 3.602 9.790 1.00 93.25 88 LEU A CA 1
ATOM 649 C C . LEU A 1 88 ? 5.965 3.654 10.658 1.00 93.25 88 LEU A C 1
ATOM 651 O O . LEU A 1 8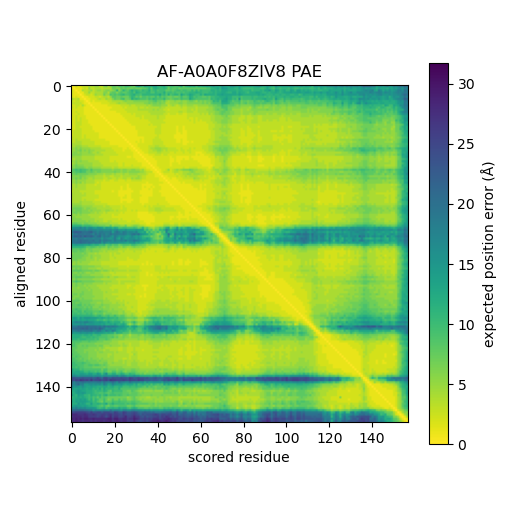8 ? 5.919 4.117 11.796 1.00 93.25 88 LEU A O 1
ATOM 655 N N . CYS A 1 89 ? 7.086 3.208 10.102 1.00 95.00 89 CYS A N 1
ATOM 656 C CA . CYS A 1 89 ? 8.405 3.319 10.710 1.00 95.00 89 CYS A CA 1
ATOM 657 C C . CYS A 1 89 ? 8.893 4.771 10.638 1.00 95.00 89 CYS A C 1
ATOM 659 O O . CYS A 1 89 ? 8.884 5.378 9.564 1.00 95.00 89 CYS A O 1
ATOM 661 N N . GLY A 1 90 ? 9.351 5.318 11.762 1.00 93.50 90 GLY A N 1
ATOM 662 C CA . GLY A 1 90 ? 9.897 6.673 11.866 1.00 93.50 90 GLY A CA 1
ATOM 663 C C . GLY A 1 90 ? 11.368 6.772 11.456 1.00 93.50 90 GLY A C 1
ATOM 664 O O . GLY A 1 90 ? 11.855 7.857 11.128 1.00 93.50 90 GLY A O 1
ATOM 665 N N . THR A 1 91 ? 12.080 5.642 11.455 1.00 94.06 91 THR A N 1
ATOM 666 C CA . THR A 1 91 ? 13.504 5.543 11.107 1.00 94.06 91 THR A CA 1
ATOM 667 C C . THR A 1 91 ? 13.755 4.459 10.058 1.00 94.06 91 THR A C 1
ATOM 669 O O . THR A 1 91 ? 12.927 3.571 9.835 1.00 94.06 91 THR A O 1
ATOM 672 N N . LEU A 1 92 ? 14.906 4.539 9.384 1.00 93.19 92 LEU A N 1
ATOM 673 C CA . LEU A 1 92 ? 15.317 3.500 8.436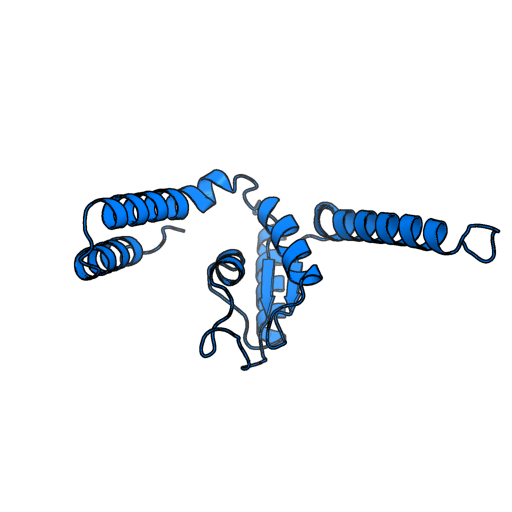 1.00 93.19 92 LEU A CA 1
ATOM 674 C C . LEU A 1 92 ? 15.605 2.185 9.160 1.00 93.19 92 LEU A C 1
ATOM 676 O O . LEU A 1 92 ? 15.312 1.123 8.624 1.00 93.19 92 LEU A O 1
ATOM 680 N N . GLU A 1 93 ? 16.145 2.254 10.374 1.00 96.31 93 GLU A N 1
ATOM 681 C CA . GLU A 1 93 ? 16.419 1.097 11.220 1.00 96.31 93 GLU A CA 1
ATOM 682 C C . GLU A 1 93 ? 15.128 0.336 11.539 1.00 96.31 93 GLU A C 1
ATOM 684 O O . GLU A 1 93 ? 15.059 -0.866 11.305 1.00 96.31 93 GLU A O 1
ATOM 689 N N . GLU A 1 94 ? 14.067 1.039 11.948 1.00 96.50 94 GLU A N 1
ATOM 690 C CA . GLU A 1 94 ? 12.752 0.431 12.185 1.00 96.50 94 GLU A CA 1
ATOM 691 C C . GLU A 1 94 ? 12.179 -0.216 10.916 1.00 96.50 94 GLU A C 1
ATOM 693 O O . GLU A 1 94 ? 11.579 -1.291 10.979 1.00 96.50 94 GLU A O 1
ATOM 698 N N . ALA A 1 95 ? 12.380 0.410 9.753 1.00 96.12 95 ALA A N 1
ATOM 699 C CA . ALA A 1 95 ? 11.934 -0.147 8.479 1.00 96.12 95 ALA A CA 1
ATOM 700 C C . ALA A 1 95 ? 12.704 -1.427 8.111 1.00 96.12 95 ALA A C 1
ATOM 702 O O . ALA A 1 95 ? 12.115 -2.396 7.624 1.00 96.12 95 ALA A O 1
ATOM 703 N N . VAL A 1 96 ? 14.013 -1.455 8.373 1.00 95.50 96 VAL A N 1
ATOM 704 C CA . VAL A 1 96 ? 14.859 -2.643 8.191 1.00 95.50 96 VAL A CA 1
ATOM 705 C C . VAL A 1 96 ? 14.444 -3.756 9.150 1.00 95.50 96 VAL A C 1
ATOM 707 O O . VAL A 1 96 ? 14.323 -4.903 8.717 1.00 95.50 96 VAL A O 1
ATOM 710 N N . ASP A 1 97 ? 14.171 -3.436 10.413 1.00 95.75 97 ASP A N 1
ATOM 711 C CA . ASP A 1 97 ? 13.707 -4.402 11.409 1.00 95.75 97 ASP A CA 1
ATOM 712 C C . ASP A 1 97 ? 12.352 -5.003 11.009 1.00 95.75 97 ASP A C 1
ATOM 714 O O . ASP A 1 97 ? 12.178 -6.224 11.035 1.00 95.75 97 ASP A O 1
ATOM 718 N N . GLY A 1 98 ? 11.414 -4.168 10.546 1.00 93.56 98 GLY A N 1
ATOM 719 C CA . GLY A 1 98 ? 10.127 -4.614 10.010 1.00 93.56 98 GLY A CA 1
ATOM 720 C C . GLY A 1 98 ? 10.281 -5.549 8.807 1.00 93.56 98 GLY A C 1
ATOM 721 O O . GLY A 1 98 ? 9.644 -6.603 8.747 1.00 93.56 98 GLY A O 1
ATOM 722 N N . ALA A 1 99 ? 11.178 -5.217 7.874 1.00 93.94 99 ALA A N 1
ATOM 723 C CA . ALA A 1 99 ? 11.483 -6.075 6.731 1.00 93.94 99 ALA A CA 1
ATOM 724 C C . ALA A 1 99 ? 12.117 -7.412 7.161 1.00 93.94 99 ALA A C 1
ATOM 726 O O . ALA A 1 99 ? 11.754 -8.473 6.646 1.00 93.94 99 ALA A O 1
ATOM 727 N N . CYS A 1 100 ? 13.027 -7.391 8.139 1.00 94.75 100 CYS A N 1
ATOM 728 C CA . CYS A 1 100 ? 13.631 -8.603 8.690 1.00 94.75 100 CYS A CA 1
ATOM 729 C C . CYS A 1 100 ? 12.586 -9.506 9.353 1.00 94.75 100 CYS A C 1
ATOM 731 O O . CYS A 1 100 ? 12.591 -10.712 9.104 1.00 94.75 100 CYS A O 1
ATOM 733 N N . ALA A 1 101 ? 11.654 -8.935 10.119 1.00 92.06 101 ALA A N 1
ATOM 734 C CA . ALA A 1 101 ? 10.568 -9.683 10.747 1.00 92.06 101 ALA A CA 1
ATOM 735 C C . ALA A 1 101 ? 9.673 -10.376 9.706 1.00 92.06 101 ALA A C 1
ATOM 737 O O . ALA A 1 101 ? 9.375 -11.565 9.836 1.00 92.06 101 ALA A O 1
ATOM 738 N N . PHE A 1 102 ? 9.305 -9.677 8.626 1.00 91.06 102 PHE A N 1
ATOM 739 C CA . PHE A 1 102 ? 8.565 -10.299 7.528 1.00 91.06 102 PHE A CA 1
ATOM 740 C C . PHE A 1 102 ? 9.368 -11.396 6.828 1.00 91.06 102 PHE A C 1
ATOM 742 O O . PHE A 1 102 ? 8.801 -12.422 6.458 1.00 91.06 102 PHE A O 1
ATOM 749 N N . ARG A 1 103 ? 10.681 -11.218 6.656 1.00 91.19 103 ARG A N 1
ATOM 750 C CA . ARG A 1 103 ? 11.529 -12.237 6.028 1.00 91.19 103 ARG A CA 1
ATOM 751 C C . ARG A 1 103 ? 11.576 -13.503 6.875 1.00 91.19 103 ARG A C 1
ATOM 753 O O . ARG A 1 103 ? 11.403 -14.589 6.334 1.00 91.19 103 ARG A O 1
ATOM 760 N N . GLU A 1 104 ? 11.745 -13.374 8.188 1.00 92.50 104 GLU A N 1
ATOM 761 C CA . GLU A 1 104 ? 11.690 -14.524 9.094 1.00 92.50 104 GLU A CA 1
ATOM 762 C C . GLU A 1 104 ? 10.344 -15.251 9.025 1.00 92.50 104 GLU A C 1
ATOM 764 O O . GLU A 1 104 ? 10.296 -16.479 9.049 1.00 92.50 104 GLU A O 1
ATOM 769 N N . ASP A 1 105 ? 9.245 -14.501 8.947 1.00 90.25 105 ASP A N 1
ATOM 770 C CA . ASP A 1 105 ? 7.907 -15.055 8.767 1.00 90.25 105 ASP A CA 1
ATOM 771 C C . ASP A 1 105 ? 7.813 -15.879 7.467 1.00 90.25 105 ASP A C 1
ATOM 773 O O . ASP A 1 105 ? 7.305 -17.004 7.486 1.00 90.25 105 ASP A O 1
ATOM 777 N N . ILE A 1 106 ? 8.350 -15.360 6.356 1.00 87.62 106 ILE A N 1
ATOM 778 C CA . ILE A 1 106 ? 8.413 -16.059 5.060 1.00 87.62 106 ILE A CA 1
ATOM 779 C C . ILE A 1 106 ? 9.245 -17.338 5.171 1.00 87.62 106 ILE A C 1
ATOM 781 O O . ILE A 1 106 ? 8.801 -18.400 4.734 1.00 87.62 106 ILE A O 1
ATOM 785 N N . GLU A 1 107 ? 10.428 -17.262 5.783 1.00 89.81 107 GLU A N 1
ATOM 786 C CA . GLU A 1 107 ? 11.328 -18.404 5.985 1.00 89.81 107 GLU A CA 1
ATOM 787 C C . GLU A 1 107 ? 10.690 -19.493 6.862 1.00 89.81 107 GLU A C 1
ATOM 789 O O . GLU A 1 107 ? 10.871 -20.685 6.610 1.00 89.81 107 GLU A O 1
ATOM 794 N N . LYS A 1 108 ? 9.868 -19.100 7.844 1.00 91.56 108 LYS A N 1
ATOM 795 C CA . LYS A 1 108 ? 9.051 -20.007 8.673 1.00 91.56 108 LYS A CA 1
ATOM 796 C C . LYS A 1 108 ? 7.828 -20.566 7.928 1.00 91.56 108 LYS A C 1
ATOM 798 O O . LYS A 1 108 ? 7.062 -21.341 8.498 1.00 91.56 108 LYS A O 1
ATOM 803 N N . GLY A 1 109 ? 7.638 -20.206 6.659 1.00 83.62 109 GLY A N 1
ATOM 804 C CA . GLY A 1 109 ? 6.571 -20.704 5.795 1.00 83.62 109 GLY A CA 1
ATOM 805 C C . GLY A 1 109 ? 5.244 -19.958 5.931 1.00 83.62 109 GLY A C 1
ATOM 806 O O . GLY A 1 109 ? 4.232 -20.436 5.406 1.00 83.62 109 GLY A O 1
ATOM 807 N N . LYS A 1 110 ? 5.214 -18.801 6.609 1.00 82.88 110 LYS A N 1
ATOM 808 C CA . LYS A 1 110 ? 4.021 -17.951 6.656 1.00 82.88 110 LYS A CA 1
ATOM 809 C C . LYS A 1 110 ? 3.697 -17.498 5.239 1.00 82.88 110 LYS A C 1
ATOM 811 O O . LYS A 1 110 ? 4.519 -16.907 4.542 1.00 82.88 110 LYS A O 1
ATOM 816 N N . ARG A 1 111 ? 2.472 -17.780 4.807 1.00 76.38 111 ARG A N 1
ATOM 817 C CA . ARG A 1 111 ? 1.930 -17.251 3.557 1.00 76.38 111 ARG A CA 1
ATOM 818 C C . ARG A 1 111 ? 1.078 -16.044 3.884 1.00 76.38 111 ARG A C 1
ATOM 820 O O . ARG A 1 111 ? 0.176 -16.137 4.712 1.00 76.38 111 ARG A O 1
ATOM 827 N N . PHE A 1 112 ? 1.351 -14.936 3.218 1.00 74.88 112 PHE A N 1
ATOM 828 C CA . PHE A 1 112 ? 0.502 -13.762 3.310 1.00 74.88 112 PHE A CA 1
ATOM 829 C C . PHE A 1 112 ? -0.734 -13.974 2.444 1.00 74.88 112 PHE A C 1
ATOM 831 O O . PHE A 1 112 ? -0.660 -14.533 1.344 1.00 74.88 112 PHE A O 1
ATOM 838 N N . SER A 1 113 ? -1.887 -13.605 2.995 1.00 67.06 113 SER A N 1
ATOM 839 C CA . SER A 1 113 ? -3.162 -13.793 2.321 1.00 67.06 113 SER A CA 1
ATOM 840 C C . SER A 1 113 ? -3.202 -12.953 1.049 1.00 67.06 113 SER A C 1
ATOM 842 O O . SER A 1 113 ? -2.981 -11.747 1.072 1.00 67.06 113 SER A O 1
ATOM 844 N N . VAL A 1 114 ? -3.536 -13.590 -0.071 1.00 68.56 114 VAL A N 1
ATOM 845 C CA . VAL A 1 114 ? -3.909 -12.886 -1.309 1.00 68.56 114 VAL A CA 1
ATOM 846 C C . VAL A 1 114 ? -5.391 -12.478 -1.260 1.00 68.56 114 VAL A C 1
ATOM 848 O O . VAL A 1 114 ? -5.880 -11.764 -2.132 1.00 68.56 114 VAL A O 1
ATOM 851 N N . LYS A 1 115 ? -6.138 -12.929 -0.245 1.00 72.69 115 LYS A N 1
ATOM 852 C CA . LYS A 1 115 ? -7.573 -12.687 -0.114 1.00 72.69 115 LYS A CA 1
ATOM 853 C C . LYS A 1 115 ? -7.842 -11.355 0.577 1.00 72.69 115 LYS A C 1
ATOM 855 O O . LYS A 1 115 ? -8.374 -11.309 1.681 1.00 72.69 115 LYS A O 1
ATOM 860 N N . ARG A 1 116 ? -7.519 -10.259 -0.110 1.00 81.00 116 ARG A N 1
ATOM 861 C CA . ARG A 1 116 ? -7.774 -8.902 0.398 1.00 81.00 116 ARG A CA 1
ATOM 862 C C . ARG A 1 116 ? -9.243 -8.610 0.672 1.00 81.00 116 ARG A C 1
ATOM 864 O O . ARG A 1 116 ? -9.537 -7.732 1.466 1.00 81.00 116 ARG A O 1
ATOM 871 N N . GLU A 1 117 ? -10.165 -9.357 0.071 1.00 80.88 117 GLU A N 1
ATOM 872 C CA . GLU A 1 117 ? -11.588 -9.275 0.414 1.00 80.88 117 GLU A CA 1
ATOM 873 C C . GLU A 1 117 ? -11.857 -9.625 1.884 1.00 80.88 117 GLU A C 1
ATOM 875 O O . GLU A 1 117 ? -12.674 -8.964 2.520 1.00 80.88 117 GLU A O 1
ATOM 880 N N . GLU A 1 118 ? -11.155 -10.623 2.434 1.00 84.50 118 GLU A N 1
ATOM 881 C CA . GLU A 1 118 ? -11.277 -11.010 3.844 1.00 84.50 118 GLU A CA 1
ATOM 882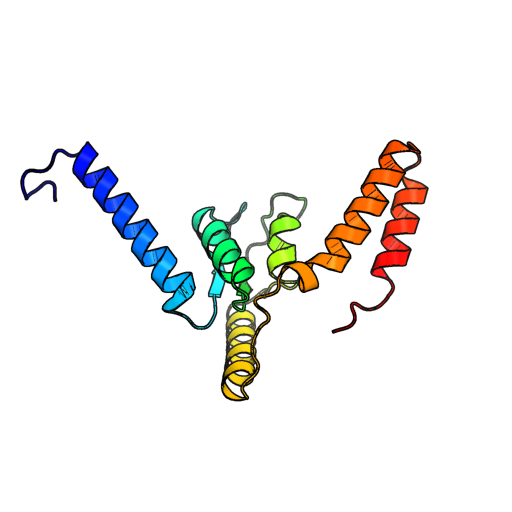 C C . GLU A 1 118 ? -10.656 -9.922 4.739 1.00 84.50 118 GLU A C 1
ATOM 884 O O . GLU A 1 118 ? -11.305 -9.468 5.680 1.00 84.50 118 GLU A O 1
ATOM 889 N N . ASP A 1 119 ? -9.470 -9.416 4.378 1.00 82.06 119 ASP A N 1
ATOM 890 C CA . ASP A 1 119 ? -8.783 -8.336 5.107 1.00 82.06 119 ASP A CA 1
ATOM 891 C C . ASP A 1 119 ? -9.602 -7.027 5.123 1.00 82.06 119 ASP A C 1
ATOM 893 O O . ASP A 1 119 ? -9.628 -6.294 6.111 1.00 82.06 119 ASP A O 1
ATOM 897 N N . LEU A 1 120 ? -10.312 -6.729 4.0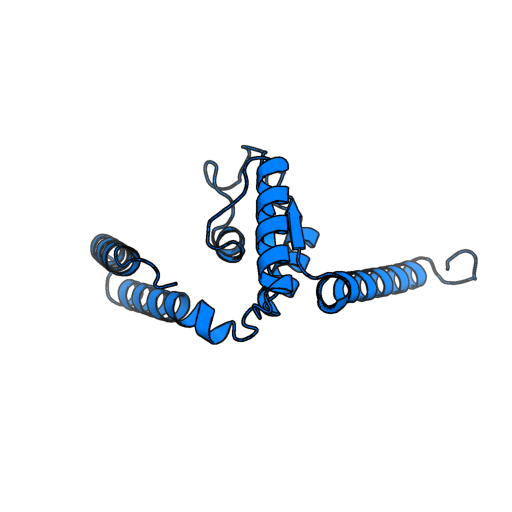30 1.00 89.06 120 LEU A N 1
ATOM 898 C CA . LEU A 1 120 ? -11.139 -5.528 3.889 1.00 89.06 120 LEU A CA 1
ATOM 899 C C . LEU A 1 120 ? -12.553 -5.689 4.446 1.00 89.06 120 LEU A C 1
ATOM 901 O O . LEU A 1 120 ? -13.272 -4.691 4.534 1.00 89.06 120 LEU A O 1
ATOM 905 N N . ALA A 1 121 ? -12.978 -6.899 4.818 1.00 90.75 121 ALA A N 1
ATOM 906 C CA . ALA A 1 121 ? -14.360 -7.173 5.203 1.00 90.75 121 ALA A CA 1
ATOM 907 C C . ALA A 1 121 ? -14.831 -6.265 6.348 1.00 90.75 121 ALA A C 1
ATOM 909 O O . ALA A 1 121 ? -15.934 -5.712 6.292 1.00 90.75 121 ALA A O 1
ATOM 910 N N . PHE A 1 122 ? -13.971 -6.048 7.349 1.00 91.19 122 PHE A N 1
ATOM 911 C CA . PHE A 1 122 ? -14.248 -5.129 8.452 1.00 91.19 122 PHE A CA 1
ATOM 912 C C . PHE A 1 122 ? -14.423 -3.685 7.963 1.00 91.19 122 PHE A C 1
ATOM 914 O O . PHE A 1 122 ? -15.448 -3.062 8.242 1.00 91.19 122 PHE A O 1
ATOM 921 N N . SER A 1 123 ? -13.463 -3.165 7.192 1.00 92.62 123 SER A N 1
ATOM 922 C CA . SER A 1 123 ? -13.484 -1.792 6.671 1.00 92.62 123 SER A CA 1
ATOM 923 C C . SER A 1 123 ? -14.696 -1.533 5.774 1.00 92.62 123 SER A C 1
ATOM 925 O O . SER A 1 123 ? -15.333 -0.486 5.882 1.00 92.62 123 SER A O 1
ATOM 927 N N . VAL A 1 124 ? -15.069 -2.503 4.934 1.00 94.62 124 VAL A N 1
ATOM 928 C CA . VAL A 1 124 ? -16.265 -2.436 4.082 1.00 94.62 124 VAL A CA 1
ATOM 929 C C . VAL A 1 124 ? -17.537 -2.417 4.930 1.00 94.62 124 VAL A C 1
ATOM 931 O O . VAL A 1 124 ? -18.407 -1.571 4.713 1.00 94.62 124 VAL A O 1
ATOM 934 N N . ALA A 1 125 ? -17.653 -3.309 5.918 1.00 95.00 125 ALA A N 1
ATOM 935 C CA . ALA A 1 125 ? -18.818 -3.365 6.797 1.00 95.00 125 ALA A CA 1
ATOM 936 C C . ALA A 1 125 ? -18.968 -2.085 7.638 1.00 95.00 125 ALA A C 1
ATOM 938 O O . ALA A 1 125 ? -20.069 -1.539 7.747 1.00 95.00 125 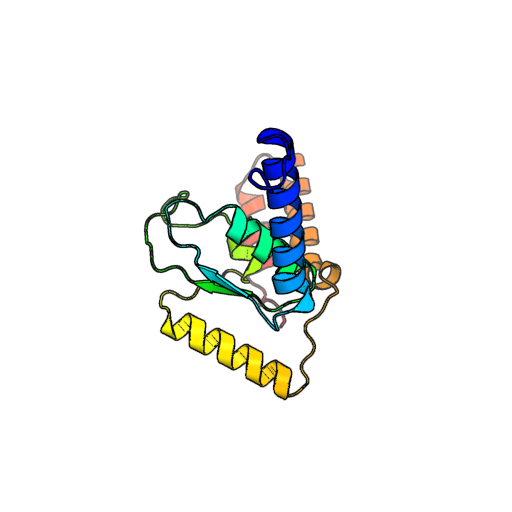ALA A O 1
ATOM 939 N N . LEU A 1 126 ? -17.869 -1.578 8.201 1.00 94.31 126 LEU A N 1
ATOM 940 C CA . LEU A 1 126 ? -17.848 -0.326 8.952 1.00 94.31 126 LEU A CA 1
ATOM 941 C C . LEU A 1 126 ? -18.196 0.866 8.052 1.00 94.31 126 LEU A C 1
ATOM 943 O O . LEU A 1 126 ? -19.068 1.659 8.405 1.00 94.31 126 LEU A O 1
ATOM 947 N N . GLY A 1 127 ? -17.580 0.961 6.871 1.00 94.56 127 GLY A N 1
ATOM 948 C CA . GLY A 1 127 ? -17.850 2.014 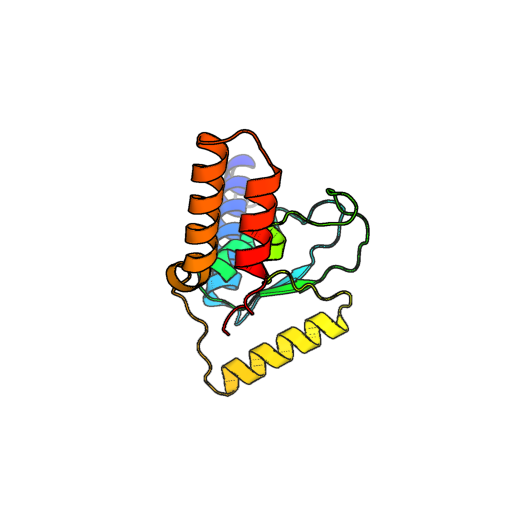5.894 1.00 94.56 127 GLY A CA 1
ATOM 949 C C . GLY A 1 127 ? -19.317 2.051 5.466 1.00 94.56 127 GLY A C 1
ATOM 950 O O . GLY A 1 127 ? -19.920 3.123 5.441 1.00 94.56 127 GLY A O 1
ATOM 951 N N . LYS A 1 128 ? -19.930 0.882 5.234 1.00 95.38 128 LYS A N 1
ATOM 952 C CA . LYS A 1 128 ? -21.366 0.770 4.946 1.00 95.38 128 LYS A CA 1
ATOM 953 C C . LYS A 1 128 ? -22.221 1.329 6.087 1.00 95.38 128 LYS A C 1
ATOM 955 O O . LYS A 1 128 ? -23.091 2.156 5.834 1.00 95.38 128 LYS A O 1
ATOM 960 N N . ARG A 1 129 ? -21.947 0.936 7.336 1.00 93.81 129 ARG A N 1
ATOM 961 C CA . ARG A 1 129 ? -22.690 1.417 8.517 1.00 93.81 129 ARG A CA 1
ATOM 962 C C . ARG A 1 129 ? -22.552 2.929 8.720 1.00 93.81 129 ARG A C 1
ATOM 964 O O . ARG A 1 129 ? -23.524 3.584 9.088 1.00 93.81 129 ARG A O 1
ATOM 971 N N . ILE A 1 130 ? -21.358 3.483 8.486 1.00 93.50 130 ILE A N 1
ATOM 972 C CA . ILE A 1 130 ? -21.113 4.933 8.525 1.00 93.50 130 ILE A CA 1
ATOM 973 C C . ILE A 1 130 ? -21.934 5.630 7.437 1.00 93.50 130 ILE A C 1
ATOM 975 O O . ILE A 1 130 ? -22.636 6.594 7.732 1.00 93.50 130 ILE A O 1
ATOM 979 N N . TRP A 1 131 ? -21.874 5.128 6.200 1.00 93.38 131 TRP A N 1
ATOM 980 C CA . TRP A 1 131 ? -22.605 5.689 5.067 1.00 93.38 131 TRP A CA 1
ATOM 981 C C . TRP A 1 131 ? -24.115 5.702 5.310 1.00 93.38 131 TRP A C 1
ATOM 983 O O . TRP A 1 131 ? -24.730 6.757 5.205 1.00 93.38 131 TRP A O 1
ATOM 993 N N . GLU A 1 132 ? -24.701 4.569 5.701 1.00 92.50 132 GLU A N 1
ATOM 994 C CA . GLU A 1 132 ? -26.133 4.458 6.012 1.00 92.50 132 GLU A CA 1
ATOM 995 C C . GLU A 1 132 ? -26.545 5.456 7.101 1.00 92.50 132 GLU A C 1
ATOM 997 O O . GLU A 1 132 ? -27.518 6.190 6.934 1.00 92.50 132 GLU A O 1
ATOM 1002 N N . ARG A 1 133 ? -25.756 5.576 8.177 1.00 89.38 133 ARG A N 1
ATOM 1003 C CA . ARG A 1 133 ? -26.064 6.518 9.258 1.00 89.38 133 ARG A CA 1
ATOM 1004 C C . ARG A 1 133 ? -26.000 7.980 8.814 1.00 89.38 133 ARG A C 1
ATOM 1006 O O . ARG A 1 133 ? -26.838 8.761 9.253 1.00 89.38 133 ARG A O 1
ATOM 1013 N N . LEU A 1 134 ? -25.040 8.339 7.960 1.00 90.19 134 LEU A N 1
ATOM 1014 C CA . LEU A 1 134 ? -24.932 9.687 7.388 1.00 90.19 134 LEU A CA 1
ATOM 1015 C C . LEU A 1 134 ? -26.114 10.032 6.471 1.00 90.19 134 LEU A C 1
ATOM 1017 O O . LEU A 1 134 ? -26.458 11.203 6.356 1.00 90.19 134 LEU A O 1
ATOM 1021 N N . GLN A 1 135 ? -26.734 9.038 5.826 1.00 88.88 135 GLN A N 1
ATOM 1022 C CA . GLN A 1 135 ? -27.936 9.247 5.008 1.00 88.88 135 GLN A CA 1
ATOM 1023 C C . GLN A 1 135 ? -29.203 9.414 5.862 1.00 88.88 135 GLN A C 1
ATOM 1025 O O . GLN A 1 135 ? -30.116 10.138 5.476 1.00 88.88 135 GLN A O 1
ATOM 1030 N N . GLU A 1 136 ? -29.277 8.737 7.011 1.00 85.69 136 GLU A N 1
ATOM 1031 C CA . GLU A 1 136 ? -30.450 8.748 7.897 1.00 85.69 136 GLU A CA 1
ATOM 1032 C C . GLU A 1 136 ? -30.484 9.933 8.876 1.00 85.69 136 GLU A C 1
ATOM 1034 O O . GLU A 1 136 ? -31.563 10.328 9.319 1.00 85.69 136 GLU A O 1
ATOM 1039 N N . ASN A 1 137 ? -29.325 10.469 9.275 1.00 69.06 137 ASN A N 1
ATOM 1040 C CA . ASN A 1 137 ? -29.207 11.489 10.318 1.00 69.06 137 ASN A CA 1
ATOM 1041 C C . ASN A 1 137 ? -28.042 12.454 10.058 1.00 69.06 137 ASN A C 1
ATOM 1043 O O . ASN A 1 137 ? -26.903 12.028 9.885 1.00 69.06 137 ASN A O 1
ATOM 1047 N N . GLU A 1 138 ? -28.298 13.760 10.184 1.00 67.06 138 GLU A N 1
ATOM 1048 C CA . GLU A 1 138 ? -27.243 14.788 10.181 1.00 67.06 138 GLU A CA 1
ATOM 1049 C C . GLU A 1 138 ? -26.501 14.904 11.535 1.00 67.06 138 GLU A C 1
ATOM 1051 O O . GLU A 1 138 ? -25.508 15.627 11.631 1.00 67.06 138 GLU A O 1
ATOM 1056 N N . ASP A 1 139 ? -26.932 14.203 12.603 1.00 83.50 139 ASP A N 1
ATOM 1057 C CA . ASP A 1 139 ? -26.232 14.255 13.900 1.00 83.50 139 ASP A CA 1
ATOM 1058 C C . ASP A 1 139 ? -24.948 13.409 13.893 1.00 83.50 139 ASP A C 1
ATOM 1060 O O . ASP A 1 139 ? -24.934 12.203 14.168 1.00 83.50 139 ASP A O 1
ATOM 1064 N N . LEU A 1 140 ? -23.833 14.095 13.649 1.00 86.19 140 LEU A N 1
ATOM 1065 C CA . LEU A 1 140 ? -22.481 13.541 13.660 1.00 86.19 140 LEU A CA 1
ATOM 1066 C C . LEU A 1 140 ? -22.105 12.839 14.976 1.00 86.19 140 LEU A C 1
ATOM 1068 O O . LEU A 1 140 ? -21.231 11.972 14.967 1.00 86.19 140 LEU A O 1
ATOM 1072 N N . ARG A 1 141 ? -22.748 13.143 16.113 1.00 88.44 141 ARG A N 1
ATOM 1073 C CA . ARG A 1 141 ? -22.426 12.496 17.401 1.00 88.44 141 ARG A CA 1
ATOM 1074 C C . ARG A 1 141 ? -22.749 11.008 17.398 1.00 88.44 141 ARG A C 1
ATOM 1076 O O . ARG A 1 141 ? -22.015 10.225 17.998 1.00 88.44 141 ARG A O 1
ATOM 1083 N N . GLU A 1 142 ? -23.814 10.607 16.714 1.00 87.62 142 GLU A N 1
ATOM 1084 C CA . GLU A 1 142 ? -24.184 9.196 16.600 1.00 87.62 142 GLU A CA 1
ATOM 1085 C C . GLU A 1 142 ? -23.229 8.434 15.673 1.00 87.62 142 GLU A C 1
ATOM 1087 O O . GLU A 1 142 ? -22.903 7.277 15.942 1.00 87.62 142 GLU A O 1
ATOM 1092 N N . VAL A 1 143 ? -22.707 9.097 14.636 1.00 89.44 143 VAL A N 1
ATOM 1093 C CA . VAL A 1 143 ? -21.649 8.544 13.773 1.00 89.44 143 VAL A CA 1
ATOM 1094 C C . VAL A 1 143 ? -20.357 8.348 14.569 1.00 89.44 143 VAL A C 1
ATOM 1096 O O . VAL A 1 143 ? -19.758 7.277 14.510 1.00 89.44 143 VAL A O 1
ATOM 1099 N N . VAL A 1 144 ? -19.957 9.331 15.381 1.00 90.50 144 VAL A N 1
ATOM 1100 C CA . VAL A 1 144 ? -18.761 9.229 16.235 1.00 90.50 144 VAL A CA 1
ATOM 1101 C C . VAL A 1 144 ? -18.883 8.077 17.234 1.00 90.50 144 VAL A C 1
ATOM 1103 O O . VAL A 1 144 ? -17.949 7.287 17.362 1.00 90.50 144 VAL A O 1
ATOM 1106 N N . LYS A 1 145 ? -20.035 7.923 17.903 1.00 90.00 145 LYS A N 1
ATOM 1107 C CA . LYS A 1 145 ? -20.283 6.780 18.801 1.00 90.00 145 LYS A CA 1
ATOM 1108 C C . LYS A 1 145 ? -20.187 5.445 18.063 1.00 90.00 145 LYS A C 1
ATOM 1110 O O . LYS A 1 145 ? -19.605 4.500 18.586 1.00 90.00 145 LYS A O 1
ATOM 1115 N N . LEU A 1 146 ? -20.743 5.365 16.853 1.00 90.12 146 LEU A N 1
ATOM 1116 C CA . LEU A 1 146 ? -20.678 4.163 16.022 1.00 90.12 146 LEU A CA 1
ATOM 1117 C C . LEU A 1 146 ? -19.234 3.788 15.670 1.00 90.12 146 LEU A C 1
ATOM 1119 O O . LEU A 1 146 ? -18.874 2.614 15.785 1.00 90.12 146 LEU A O 1
ATOM 1123 N N . ILE A 1 147 ? -18.418 4.768 15.276 1.00 90.81 147 ILE A N 1
ATOM 1124 C CA . ILE A 1 147 ? -16.996 4.571 14.970 1.00 90.81 147 ILE A CA 1
ATOM 1125 C C . ILE A 1 147 ? -16.252 4.106 16.224 1.00 90.81 147 ILE A C 1
ATOM 1127 O O . ILE A 1 147 ? -15.612 3.058 16.192 1.00 90.81 147 ILE A O 1
ATOM 1131 N N . ALA A 1 148 ? -16.394 4.831 17.338 1.00 89.81 148 ALA A N 1
ATOM 1132 C CA . ALA A 1 148 ? -15.712 4.518 18.592 1.00 89.81 148 ALA A CA 1
ATOM 1133 C C . ALA A 1 148 ? -16.028 3.097 19.077 1.00 89.81 148 ALA A C 1
ATOM 1135 O O . ALA A 1 148 ? -15.117 2.342 19.392 1.00 89.81 148 ALA A O 1
ATOM 1136 N N . ASN A 1 149 ? -17.302 2.696 19.060 1.00 89.94 149 ASN A N 1
ATOM 1137 C CA . ASN A 1 149 ? -17.704 1.355 19.483 1.00 89.94 149 ASN A CA 1
ATOM 1138 C C . ASN A 1 149 ? -17.182 0.255 18.549 1.00 89.94 149 ASN A C 1
ATOM 1140 O O . ASN A 1 149 ? -16.906 -0.844 19.011 1.00 89.94 149 ASN A O 1
ATOM 1144 N N . SER A 1 150 ? -17.060 0.532 17.247 1.00 88.06 150 SER A N 1
ATOM 1145 C CA . SER A 1 150 ? -16.612 -0.470 16.269 1.00 88.06 150 SER A CA 1
ATOM 1146 C C . SER A 1 150 ? -15.091 -0.635 16.244 1.00 88.06 150 SER A C 1
ATOM 1148 O O . SER A 1 150 ? -14.615 -1.699 15.877 1.00 88.06 150 SER A O 1
ATOM 1150 N N . LEU A 1 151 ? -14.337 0.405 16.615 1.00 85.94 151 LEU A N 1
ATOM 1151 C CA . LEU A 1 151 ? -12.869 0.386 16.667 1.00 85.94 151 LEU A CA 1
ATOM 1152 C C . LEU A 1 151 ? -12.310 0.086 18.070 1.00 85.94 151 LEU A C 1
ATOM 1154 O O . LEU A 1 151 ? -11.112 -0.141 18.206 1.00 85.94 151 LEU A O 1
ATOM 1158 N N . ALA A 1 152 ? -13.146 0.110 19.115 1.00 76.25 152 ALA A N 1
ATOM 1159 C CA . ALA A 1 152 ? -12.741 -0.211 20.487 1.00 76.25 152 ALA A CA 1
ATOM 1160 C C . ALA A 1 152 ? -12.591 -1.720 20.748 1.00 76.25 152 ALA A C 1
ATOM 1162 O O . ALA A 1 152 ? -11.941 -2.105 21.722 1.00 76.25 152 ALA A O 1
ATOM 1163 N N . GLU A 1 153 ? -13.170 -2.578 19.905 1.00 57.53 153 GLU A N 1
ATOM 1164 C CA . GLU A 1 153 ? -12.849 -4.004 19.919 1.00 57.53 153 GLU A CA 1
ATOM 1165 C C . GLU A 1 153 ? -11.461 -4.200 19.289 1.00 57.53 153 GLU A C 1
ATOM 1167 O O . GLU A 1 153 ? -11.213 -3.674 18.202 1.00 57.53 153 GLU A O 1
ATOM 1172 N N . PRO A 1 154 ? -10.524 -4.910 19.948 1.00 49.44 154 PRO A N 1
ATOM 1173 C CA . PRO A 1 154 ? -9.211 -5.142 19.368 1.00 49.44 154 PRO A CA 1
ATOM 1174 C C . PRO A 1 154 ? -9.385 -5.849 18.024 1.00 49.44 154 PRO A C 1
ATOM 1176 O O . PRO A 1 154 ? -10.049 -6.883 17.963 1.00 49.44 154 PRO A O 1
ATOM 1179 N N . LEU A 1 155 ? -8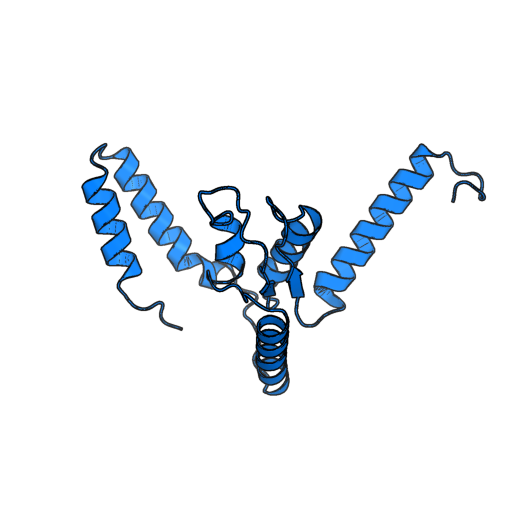.785 -5.284 16.968 1.00 46.94 155 LEU A N 1
ATOM 1180 C CA . LEU A 1 155 ? -8.655 -5.922 15.658 1.00 46.94 155 LEU A CA 1
ATOM 1181 C C . LEU A 1 155 ? -8.127 -7.341 15.893 1.00 46.94 155 LEU A C 1
ATOM 1183 O O . LEU A 1 155 ? -6.964 -7.519 16.263 1.00 46.94 155 LEU A O 1
ATOM 1187 N N . ALA A 1 156 ? -9.009 -8.335 15.794 1.00 36.06 156 ALA A N 1
ATOM 1188 C CA . ALA A 1 156 ? -8.651 -9.726 15.997 1.00 36.06 156 ALA A CA 1
ATOM 1189 C C . ALA A 1 156 ? -7.630 -10.095 14.913 1.00 36.06 156 ALA A C 1
ATOM 1191 O O . ALA A 1 156 ? -7.974 -10.124 13.733 1.00 36.06 156 ALA A O 1
ATOM 1192 N N . LYS A 1 157 ? -6.371 -10.267 15.330 1.00 35.16 157 LYS A N 1
ATOM 1193 C CA . LYS A 1 157 ? -5.266 -10.739 14.488 1.00 35.16 157 LYS A CA 1
ATOM 1194 C C . LYS A 1 157 ? -5.470 -12.189 14.073 1.00 35.16 157 LYS A C 1
ATOM 1196 O O . LYS A 1 157 ? -5.918 -12.980 14.936 1.00 35.16 157 LYS A O 1
#

Solvent-accessible surface area (backbone atoms only — not comparable to full-atom values): 8973 Å² total; per-residue (Å²): 88,54,93,74,71,40,54,69,70,58,34,49,53,53,49,54,53,51,50,52,54,49,52,53,42,39,57,73,66,69,46,83,60,46,78,45,72,43,48,51,56,63,54,49,68,65,59,54,51,50,50,51,55,24,45,65,61,22,34,55,57,43,36,28,43,73,55,75,51,32,76,60,90,56,37,71,60,66,78,61,40,53,70,33,78,68,52,65,23,62,42,72,65,53,36,50,52,53,51,50,53,52,48,52,40,46,75,73,64,56,77,64,63,55,56,52,68,67,74,39,44,61,59,53,54,50,49,50,56,50,52,54,46,59,75,76,40,89,60,61,67,61,54,50,51,52,51,52,64,65,66,67,51,77,81,83,126